Protein AF-Q1W1H0-F1 (afdb_monomer_lite)

InterPro domains:
  IPR000308 14-3-3 protein [PR00305] (8-34)
  IPR000308 14-3-3 protein [PR00305] (35-64)
  IPR000308 14-3-3 protein [PTHR18860] (1-66)
  IPR023409 14-3-3 protein, conserved site [PS00797] (44-63)
  IPR023410 14-3-3 domain [PF00244] (1-62)
  IPR023410 14-3-3 domain [SM00101] (1-75)
  IPR036815 14-3-3 domain superfamily [G3DSA:1.20.190.20] (1-74)
  IPR036815 14-3-3 domain superfamily [SSF48445] (1-69)

Foldseek 3Di:
DVVLLVVLVCCVPPVVNNVVSLVSLVVLLVVLVVCLVVDDPVVNVVSVVSSVSSVVVNVVSVVVVVVVPPDPPPDDDD

Structure (mmCIF, N/CA/C/O backbone):
data_AF-Q1W1H0-F1
#
_entry.id   AF-Q1W1H0-F1
#
loop_
_atom_site.group_PDB
_atom_site.id
_atom_site.type_symbol
_atom_site.label_atom_id
_atom_site.label_alt_id
_atom_site.label_comp_id
_atom_site.label_asym_id
_atom_site.label_entity_id
_atom_site.label_seq_id
_atom_site.pdbx_PDB_ins_code
_atom_site.Cartn_x
_atom_site.Cartn_y
_atom_site.Cartn_z
_atom_site.occupancy
_atom_site.B_iso_or_equiv
_atom_site.auth_seq_id
_atom_site.auth_comp_id
_atom_site.auth_asym_id
_atom_site.auth_atom_id
_atom_site.pdbx_PDB_model_num
ATOM 1 N N . LEU A 1 1 ? 0.211 1.641 -7.126 1.00 87.38 1 LEU A N 1
ATOM 2 C CA . LEU A 1 1 ? 0.743 1.819 -5.753 1.00 87.38 1 LEU A CA 1
ATOM 3 C C . LEU A 1 1 ? 0.146 3.018 -5.021 1.00 87.38 1 LEU A C 1
ATOM 5 O O . LEU A 1 1 ? -0.489 2.799 -4.000 1.00 87.38 1 LEU A O 1
ATOM 9 N N . GLY A 1 2 ? 0.248 4.251 -5.539 1.00 93.50 2 GLY A N 1
ATOM 10 C CA . GLY A 1 2 ? -0.265 5.444 -4.832 1.00 93.50 2 GLY A CA 1
ATOM 11 C C . GLY A 1 2 ? -1.753 5.390 -4.442 1.00 93.50 2 GLY A C 1
ATOM 12 O O . GLY A 1 2 ? -2.119 5.807 -3.349 1.00 93.50 2 GLY A O 1
ATOM 13 N N . LEU A 1 3 ? -2.609 4.795 -5.283 1.00 95.75 3 LEU A N 1
ATOM 14 C CA . LEU A 1 3 ? -4.019 4.575 -4.937 1.00 95.75 3 LEU A CA 1
ATOM 15 C C . LEU A 1 3 ? -4.187 3.643 -3.727 1.00 95.75 3 LEU A C 1
ATOM 17 O O . LEU A 1 3 ? -4.979 3.942 -2.842 1.00 95.75 3 LEU A O 1
ATOM 21 N N . ALA A 1 4 ? -3.438 2.538 -3.679 1.00 96.00 4 ALA A N 1
ATOM 22 C CA . ALA A 1 4 ? -3.505 1.589 -2.571 1.00 96.00 4 ALA A CA 1
ATOM 23 C C . ALA A 1 4 ? -3.002 2.216 -1.2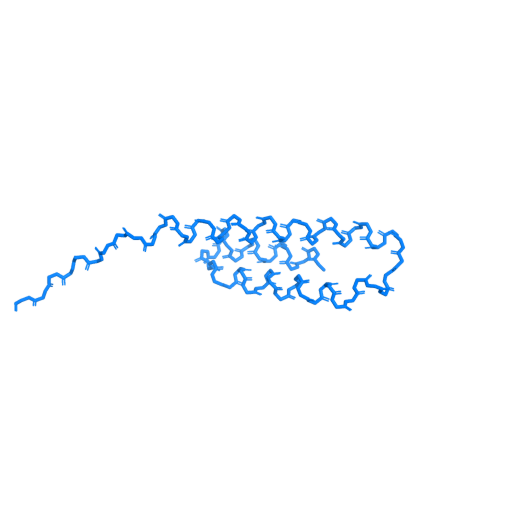65 1.00 96.00 4 ALA A C 1
ATOM 25 O O . ALA A 1 4 ? -3.628 2.021 -0.229 1.00 96.00 4 ALA A O 1
ATOM 26 N N . LEU A 1 5 ? -1.945 3.037 -1.333 1.00 95.56 5 LEU A N 1
ATOM 27 C CA . LEU A 1 5 ? -1.471 3.830 -0.198 1.00 95.56 5 LEU A CA 1
ATOM 28 C C . LEU A 1 5 ? -2.591 4.726 0.344 1.00 95.56 5 LEU A C 1
ATOM 30 O O . LEU A 1 5 ? -2.996 4.564 1.491 1.00 95.56 5 LEU A O 1
ATOM 34 N N . ASN A 1 6 ? -3.165 5.594 -0.491 1.00 96.38 6 ASN A N 1
ATOM 35 C CA . ASN A 1 6 ? -4.223 6.510 -0.054 1.00 96.38 6 ASN A CA 1
ATOM 36 C C . ASN A 1 6 ? -5.461 5.770 0.466 1.00 96.38 6 ASN A C 1
ATOM 38 O O . ASN A 1 6 ? -6.077 6.187 1.443 1.00 96.38 6 ASN A O 1
ATOM 42 N N . PHE A 1 7 ? -5.827 4.658 -0.170 1.00 96.62 7 PHE A N 1
ATOM 43 C CA . PHE A 1 7 ? -6.996 3.889 0.232 1.00 96.62 7 PHE A CA 1
ATOM 44 C C . PHE A 1 7 ? -6.757 3.109 1.534 1.00 96.62 7 PHE A C 1
ATOM 46 O O . PHE A 1 7 ? -7.668 2.997 2.350 1.00 96.62 7 PHE A O 1
ATOM 53 N N . SER A 1 8 ? -5.526 2.650 1.786 1.00 95.94 8 SER A N 1
ATOM 54 C CA . SER A 1 8 ? -5.150 2.048 3.072 1.00 95.94 8 SER A CA 1
ATOM 55 C C . SER A 1 8 ? -5.212 3.067 4.212 1.00 95.94 8 SER A C 1
ATOM 57 O O . SER A 1 8 ? -5.819 2.782 5.240 1.00 95.94 8 SER A O 1
ATOM 59 N N . VAL A 1 9 ? -4.712 4.289 3.993 1.00 95.69 9 VAL A N 1
ATOM 60 C CA . VAL A 1 9 ? -4.823 5.398 4.955 1.00 95.69 9 VAL A CA 1
ATOM 61 C C . VAL A 1 9 ? -6.288 5.747 5.214 1.00 95.69 9 VAL A C 1
ATOM 63 O O . VAL A 1 9 ? -6.689 5.890 6.362 1.00 95.69 9 VAL A O 1
ATOM 66 N N . PHE A 1 10 ? -7.124 5.789 4.173 1.00 96.94 10 PHE A N 1
ATOM 67 C CA . PHE A 1 10 ? -8.563 6.013 4.328 1.00 96.94 10 PHE A CA 1
ATOM 68 C C . PHE A 1 10 ? -9.240 4.945 5.203 1.00 96.94 10 PHE A C 1
ATOM 70 O O . PHE A 1 10 ? -10.043 5.281 6.076 1.00 96.94 10 PHE A O 1
ATOM 77 N N . TYR A 1 11 ? -8.910 3.663 5.008 1.00 96.75 11 TYR A N 1
ATOM 78 C CA . TYR A 1 11 ? -9.426 2.599 5.872 1.00 96.75 11 TYR A CA 1
ATOM 79 C C . TYR A 1 11 ? -8.996 2.769 7.330 1.00 96.75 11 TYR A C 1
ATOM 81 O O . TYR A 1 11 ? -9.815 2.523 8.216 1.00 96.75 11 TYR A O 1
ATOM 89 N N . TYR A 1 12 ? -7.751 3.185 7.570 1.00 95.56 12 TYR A N 1
ATOM 90 C CA . TYR A 1 12 ? -7.215 3.366 8.916 1.00 95.56 12 TYR A CA 1
ATOM 91 C C . TYR A 1 12 ? -7.821 4.598 9.600 1.00 95.56 12 TYR A C 1
ATOM 93 O O . TYR A 1 12 ? -8.499 4.468 10.612 1.00 95.56 12 TYR A O 1
ATOM 101 N N . GLU A 1 13 ? -7.641 5.783 9.012 1.00 94.62 13 GLU A N 1
ATOM 102 C CA . GLU A 1 13 ? -7.948 7.068 9.651 1.00 94.62 13 GLU A CA 1
ATOM 103 C C . GLU A 1 13 ? -9.430 7.449 9.589 1.00 94.62 13 GLU A C 1
ATOM 105 O O . GLU A 1 13 ? -9.940 8.099 10.499 1.00 94.62 13 GLU A O 1
ATOM 110 N N . ILE A 1 14 ? -10.135 7.083 8.512 1.00 96.44 14 ILE A N 1
ATOM 111 C CA . ILE A 1 14 ? -11.510 7.555 8.281 1.00 96.44 14 ILE A CA 1
ATOM 112 C C . ILE A 1 14 ? -12.537 6.484 8.634 1.00 96.44 14 ILE A C 1
ATOM 114 O O . ILE A 1 14 ? -13.565 6.784 9.240 1.00 96.44 14 ILE A O 1
ATOM 118 N N . LEU A 1 15 ? -12.276 5.228 8.263 1.00 94.88 15 LEU A N 1
ATOM 119 C CA . LEU A 1 15 ? -13.193 4.115 8.530 1.00 94.88 15 LEU A CA 1
ATOM 120 C C . LEU A 1 15 ? -12.873 3.340 9.815 1.00 94.88 15 LEU A C 1
ATOM 122 O O . LEU A 1 15 ? -13.581 2.372 10.099 1.00 94.88 15 LEU A O 1
ATOM 126 N N . ASN A 1 16 ? -11.834 3.728 10.569 1.00 93.50 16 ASN A N 1
ATOM 127 C CA . ASN A 1 16 ? -11.378 3.048 11.792 1.00 93.50 16 ASN A CA 1
ATOM 128 C C . ASN A 1 16 ? -11.310 1.518 11.623 1.00 93.50 16 ASN A C 1
ATOM 130 O O . ASN A 1 16 ? -11.748 0.750 12.475 1.00 93.50 16 ASN A O 1
ATOM 134 N N . SER A 1 17 ? -10.830 1.070 10.462 1.00 94.38 17 SER A N 1
ATOM 135 C CA . SER A 1 17 ? -10.770 -0.337 10.062 1.00 94.38 17 SER A CA 1
ATOM 136 C C . SER A 1 17 ? -9.308 -0.759 9.855 1.00 94.38 17 SER A C 1
ATOM 138 O O . SER A 1 17 ? -8.897 -0.998 8.712 1.00 94.38 17 SER A O 1
ATOM 140 N N . PRO A 1 18 ? -8.507 -0.853 10.936 1.00 92.62 18 PRO A N 1
ATOM 141 C CA . PRO A 1 18 ? -7.058 -1.051 10.854 1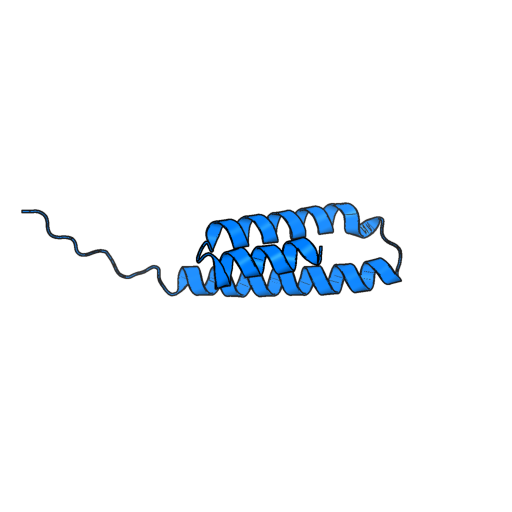.00 92.62 18 PRO A CA 1
ATOM 142 C C . PRO A 1 18 ? -6.675 -2.378 10.192 1.00 92.62 18 PRO A C 1
ATOM 144 O O . PRO A 1 18 ? -5.764 -2.423 9.372 1.00 92.62 18 PRO A O 1
ATOM 147 N N . GLU A 1 19 ? -7.427 -3.450 10.444 1.00 92.81 19 GLU A N 1
ATOM 148 C CA . GLU A 1 19 ? -7.199 -4.761 9.822 1.00 92.81 19 GLU A CA 1
ATOM 149 C C . GLU A 1 19 ? -7.278 -4.694 8.290 1.00 92.81 19 GLU A C 1
ATOM 151 O O . GLU A 1 19 ? -6.417 -5.229 7.591 1.00 92.81 19 GLU A O 1
ATOM 156 N N . LYS A 1 20 ? -8.286 -3.988 7.757 1.00 94.62 20 LYS A N 1
ATOM 157 C CA . LYS A 1 20 ? -8.461 -3.807 6.308 1.00 94.62 20 LYS A CA 1
ATOM 158 C C . LYS A 1 20 ? -7.381 -2.910 5.716 1.00 94.62 20 LYS A C 1
ATOM 160 O O . LYS A 1 20 ? -6.895 -3.203 4.625 1.00 94.62 20 LYS A O 1
ATOM 165 N N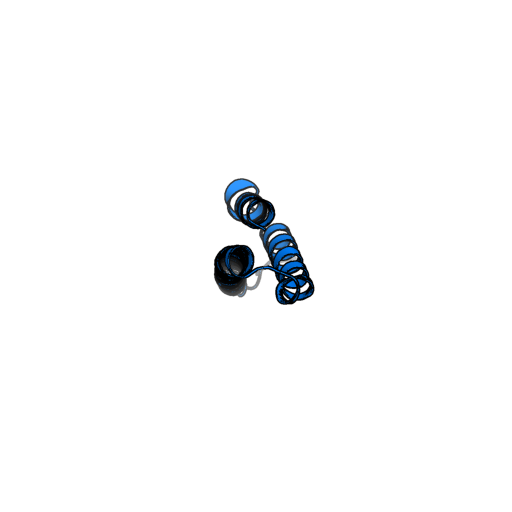 . ALA A 1 21 ? -6.993 -1.850 6.426 1.00 95.19 21 ALA A N 1
ATOM 166 C CA . ALA A 1 21 ? -5.892 -0.982 6.020 1.00 95.19 21 ALA A CA 1
ATOM 167 C C . ALA A 1 21 ? -4.583 -1.773 5.890 1.00 95.19 21 ALA A C 1
ATOM 169 O O . ALA A 1 21 ? -3.938 -1.727 4.840 1.00 95.19 21 ALA A O 1
ATOM 170 N N . CYS A 1 22 ? -4.247 -2.566 6.911 1.00 94.69 22 CYS A N 1
ATOM 171 C CA . CYS A 1 22 ? -3.055 -3.406 6.936 1.00 94.69 22 CYS A CA 1
ATOM 172 C C . CYS A 1 22 ? -3.077 -4.477 5.841 1.00 94.69 22 CYS A C 1
ATOM 174 O O . CYS A 1 22 ? -2.081 -4.656 5.145 1.00 94.69 22 CYS A O 1
ATOM 176 N N . GLN A 1 23 ? -4.206 -5.164 5.637 1.00 95.62 23 GLN A N 1
ATOM 177 C CA . GLN A 1 23 ? -4.343 -6.151 4.559 1.00 95.62 23 GLN A CA 1
ATOM 178 C C . GLN A 1 23 ? -4.129 -5.522 3.180 1.00 95.62 23 GLN A C 1
ATOM 180 O O . GLN A 1 23 ? -3.367 -6.057 2.375 1.00 95.62 23 GLN A O 1
ATOM 185 N N . LEU A 1 24 ? -4.758 -4.373 2.917 1.00 96.81 24 LEU A N 1
ATOM 186 C CA . LEU A 1 24 ? -4.632 -3.676 1.640 1.00 96.81 24 LEU A CA 1
ATOM 187 C C . LEU A 1 24 ? -3.200 -3.183 1.399 1.00 96.81 24 LEU A C 1
ATOM 189 O O . LEU A 1 24 ? -2.662 -3.376 0.309 1.00 96.81 24 LEU A O 1
ATOM 193 N N . ALA A 1 25 ? -2.579 -2.562 2.406 1.00 96.00 25 ALA A N 1
ATOM 194 C CA . ALA A 1 25 ? -1.209 -2.073 2.306 1.00 96.00 25 ALA A CA 1
ATOM 195 C C . ALA A 1 25 ? -0.208 -3.221 2.117 1.00 96.00 25 ALA A C 1
ATOM 197 O O . ALA A 1 25 ? 0.679 -3.115 1.271 1.00 96.00 25 ALA A O 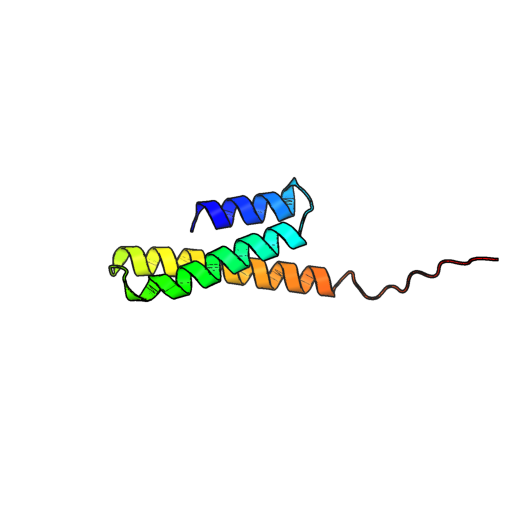1
ATOM 198 N N . LYS A 1 26 ? -0.384 -4.337 2.840 1.00 95.25 26 LYS A N 1
ATOM 199 C CA . LYS A 1 26 ? 0.459 -5.531 2.705 1.00 95.25 26 LYS A CA 1
ATOM 200 C C . LYS A 1 26 ? 0.335 -6.155 1.317 1.00 95.25 26 LYS A C 1
ATOM 202 O O . LYS A 1 26 ? 1.355 -6.410 0.690 1.00 95.25 26 LYS A O 1
ATOM 207 N N . GLN A 1 27 ? -0.887 -6.345 0.816 1.00 96.50 27 GLN A N 1
ATOM 208 C CA . GLN A 1 27 ? -1.105 -6.885 -0.528 1.00 96.50 27 GLN A CA 1
ATOM 209 C C . GLN A 1 27 ? -0.444 -5.999 -1.590 1.00 96.50 27 GLN A C 1
ATOM 211 O O . GLN A 1 27 ? 0.301 -6.491 -2.428 1.00 96.50 27 GLN A O 1
ATOM 216 N N . ALA A 1 28 ? -0.655 -4.681 -1.513 1.00 95.75 28 ALA A N 1
ATOM 217 C CA . ALA A 1 28 ? -0.063 -3.745 -2.461 1.00 95.75 28 ALA A CA 1
ATOM 218 C C . ALA A 1 28 ? 1.471 -3.727 -2.408 1.00 95.75 28 ALA A C 1
ATOM 220 O O . ALA A 1 28 ? 2.105 -3.502 -3.434 1.00 95.75 28 ALA A O 1
ATOM 221 N N . PHE A 1 29 ? 2.061 -3.941 -1.231 1.00 94.56 29 PHE A N 1
ATOM 222 C CA . PHE A 1 29 ? 3.507 -4.046 -1.061 1.00 94.56 29 PHE A CA 1
ATOM 223 C C . PHE A 1 29 ? 4.058 -5.353 -1.651 1.00 94.56 29 PHE A C 1
ATOM 225 O O . PHE A 1 29 ? 5.028 -5.308 -2.404 1.00 94.56 29 PHE A O 1
ATOM 232 N N . ASP A 1 30 ? 3.418 -6.490 -1.364 1.00 95.06 30 ASP A N 1
ATOM 233 C CA . ASP A 1 30 ? 3.814 -7.806 -1.882 1.00 95.06 30 ASP A CA 1
ATOM 234 C C . ASP A 1 30 ? 3.704 -7.856 -3.422 1.00 95.06 30 ASP A C 1
ATOM 236 O O . ASP A 1 30 ? 4.634 -8.301 -4.097 1.00 95.06 30 ASP A O 1
ATOM 240 N N . ASP A 1 31 ? 2.620 -7.312 -3.987 1.00 94.44 31 ASP A N 1
ATOM 241 C CA . ASP A 1 31 ? 2.431 -7.199 -5.441 1.00 94.44 31 ASP A CA 1
ATOM 242 C C . ASP A 1 31 ? 3.484 -6.279 -6.077 1.00 94.44 31 ASP A C 1
ATOM 244 O O . ASP A 1 31 ? 3.997 -6.562 -7.159 1.00 94.44 31 ASP A O 1
ATOM 248 N N . ALA A 1 32 ? 3.844 -5.183 -5.397 1.00 92.69 32 ALA A N 1
ATOM 249 C CA . ALA A 1 32 ? 4.886 -4.279 -5.872 1.00 92.69 32 ALA A CA 1
ATOM 250 C C . ALA A 1 32 ? 6.250 -4.966 -5.942 1.00 92.69 32 ALA A C 1
ATOM 252 O O . ALA A 1 32 ? 6.972 -4.752 -6.909 1.00 92.69 32 ALA A O 1
ATOM 253 N N . ILE A 1 33 ? 6.595 -5.789 -4.942 1.00 92.69 33 ILE A N 1
ATOM 254 C CA . ILE A 1 33 ? 7.844 -6.564 -4.928 1.00 92.69 33 ILE A CA 1
ATOM 255 C C . ILE A 1 33 ? 7.902 -7.506 -6.130 1.00 92.69 33 ILE A C 1
ATOM 257 O O . ILE A 1 33 ? 8.946 -7.595 -6.771 1.00 92.69 33 ILE A O 1
ATOM 261 N N . ALA A 1 34 ? 6.798 -8.190 -6.444 1.00 93.75 34 ALA A N 1
ATOM 262 C CA . ALA A 1 34 ? 6.754 -9.165 -7.533 1.00 93.75 34 ALA A CA 1
ATOM 263 C C . ALA A 1 34 ? 7.020 -8.542 -8.915 1.00 93.75 34 ALA A C 1
ATOM 265 O O . ALA A 1 34 ? 7.605 -9.188 -9.781 1.00 93.75 34 ALA A O 1
ATOM 266 N N . GLU A 1 35 ? 6.615 -7.288 -9.112 1.00 91.00 35 GLU A N 1
ATOM 267 C CA . GLU A 1 35 ? 6.734 -6.575 -10.389 1.00 91.00 35 GLU A CA 1
ATOM 268 C C . GLU A 1 35 ? 7.956 -5.633 -10.443 1.00 91.00 35 GLU A C 1
ATOM 270 O O . GLU A 1 35 ? 8.288 -5.117 -11.513 1.00 91.00 35 GLU A O 1
ATOM 275 N N . LEU A 1 36 ? 8.646 -5.406 -9.315 1.00 89.94 36 LEU A N 1
ATOM 276 C CA . LEU A 1 36 ? 9.665 -4.358 -9.161 1.00 89.94 36 LEU A CA 1
ATOM 277 C C . LEU A 1 36 ? 10.836 -4.498 -10.146 1.00 89.94 36 LEU A C 1
ATOM 279 O O . LEU A 1 36 ? 11.301 -3.499 -10.696 1.00 89.94 36 LEU A O 1
ATOM 283 N N . ASP A 1 37 ? 11.268 -5.733 -10.407 1.00 89.25 37 ASP A N 1
ATOM 284 C CA . ASP A 1 37 ? 12.401 -6.052 -11.289 1.00 89.25 37 ASP A CA 1
ATOM 285 C C . ASP A 1 37 ? 12.110 -5.787 -12.778 1.00 89.25 37 ASP A C 1
ATOM 287 O O . ASP A 1 37 ? 13.019 -5.806 -13.610 1.00 89.25 37 ASP A O 1
ATOM 291 N N . THR A 1 38 ? 10.847 -5.537 -13.135 1.00 88.50 38 THR A N 1
ATOM 292 C CA . THR A 1 38 ? 10.417 -5.302 -14.523 1.00 88.50 38 THR A CA 1
ATOM 293 C C . THR A 1 38 ? 10.345 -3.818 -14.894 1.00 88.50 38 THR A C 1
ATOM 295 O O . THR A 1 38 ? 10.135 -3.472 -16.060 1.00 88.50 38 THR A O 1
ATOM 298 N N . LEU A 1 39 ? 10.515 -2.924 -13.915 1.00 89.00 39 LEU A N 1
ATOM 299 C CA . LEU A 1 39 ? 10.322 -1.489 -14.088 1.00 89.00 39 LEU A CA 1
ATOM 300 C C . LEU A 1 39 ? 11.548 -0.794 -14.695 1.00 89.00 39 LEU A C 1
ATOM 302 O O . LEU A 1 39 ? 12.696 -1.186 -14.503 1.00 89.00 39 LEU A O 1
ATOM 306 N N . ASN A 1 40 ? 11.295 0.309 -15.403 1.00 90.31 40 ASN A N 1
ATOM 307 C CA . ASN A 1 40 ? 12.348 1.239 -15.818 1.00 90.31 40 ASN A CA 1
ATOM 308 C C . ASN A 1 40 ? 12.856 2.077 -14.627 1.00 90.31 40 ASN A C 1
ATOM 310 O O . ASN A 1 40 ? 12.181 2.180 -13.606 1.00 90.31 40 ASN A O 1
ATOM 314 N N . GLU A 1 41 ? 14.025 2.709 -14.770 1.00 87.31 41 GLU A N 1
ATOM 315 C CA . GLU A 1 41 ? 14.709 3.416 -13.674 1.00 87.31 41 GLU A CA 1
ATOM 316 C C . GLU A 1 41 ? 13.857 4.515 -13.009 1.00 87.31 41 GLU A C 1
ATOM 318 O O . GLU A 1 41 ? 13.847 4.627 -11.781 1.00 87.31 41 GLU A O 1
ATOM 323 N N . ASP A 1 42 ? 13.114 5.299 -13.793 1.00 86.31 42 ASP A N 1
ATOM 324 C CA . ASP A 1 42 ? 12.265 6.374 -13.265 1.00 86.31 42 ASP A CA 1
ATOM 325 C C . ASP A 1 42 ? 11.075 5.801 -12.481 1.00 86.31 42 ASP A C 1
ATOM 327 O O . ASP A 1 42 ? 10.814 6.193 -11.343 1.00 86.31 42 ASP A O 1
ATOM 331 N N . SER A 1 43 ? 10.411 4.786 -13.039 1.00 90.31 43 SER A N 1
ATOM 332 C CA . SER A 1 43 ? 9.292 4.100 -12.380 1.00 90.31 43 SER A CA 1
ATOM 333 C C . SER A 1 43 ? 9.746 3.308 -11.153 1.00 90.31 43 SER A C 1
ATOM 335 O O . SER A 1 43 ? 8.978 3.159 -10.204 1.00 90.31 43 SER A O 1
ATOM 337 N N . TYR A 1 44 ? 10.985 2.813 -11.148 1.00 90.81 44 TYR A N 1
ATOM 338 C CA . TYR A 1 44 ? 11.593 2.112 -10.021 1.00 90.81 44 TYR A CA 1
ATOM 339 C C . TYR A 1 44 ? 11.805 3.059 -8.834 1.00 90.81 44 TYR A C 1
ATOM 341 O O . TYR A 1 44 ? 11.437 2.726 -7.707 1.00 90.81 44 TYR A O 1
ATOM 349 N N . LYS A 1 45 ? 12.335 4.269 -9.068 1.00 91.62 45 LYS A N 1
ATOM 350 C CA . LYS A 1 45 ? 12.507 5.292 -8.017 1.00 91.62 45 LYS A CA 1
ATOM 351 C C . LYS A 1 45 ? 11.169 5.701 -7.396 1.00 91.62 45 LYS A C 1
ATOM 353 O O . LYS A 1 45 ? 11.040 5.709 -6.174 1.00 91.62 45 LYS A O 1
ATOM 358 N N . ASP A 1 46 ? 10.157 5.957 -8.221 1.00 93.12 46 ASP A N 1
ATOM 359 C CA . ASP A 1 46 ? 8.829 6.337 -7.727 1.00 93.12 46 ASP A CA 1
ATOM 360 C C . ASP A 1 46 ? 8.140 5.181 -6.987 1.00 93.12 46 ASP A C 1
ATOM 362 O O . ASP A 1 46 ? 7.555 5.368 -5.916 1.00 93.12 46 ASP A O 1
ATOM 366 N N . SER A 1 47 ? 8.237 3.959 -7.519 1.00 93.38 47 SER A N 1
ATOM 367 C CA . SER A 1 47 ? 7.624 2.779 -6.900 1.00 93.38 47 SER A CA 1
ATOM 368 C C . SER A 1 47 ? 8.283 2.438 -5.569 1.00 93.38 47 SER A C 1
ATOM 370 O O . SER A 1 47 ? 7.572 2.209 -4.592 1.00 93.38 47 SER A O 1
ATOM 372 N N . THR A 1 48 ? 9.616 2.483 -5.486 1.00 94.19 48 THR A N 1
ATOM 373 C CA . THR A 1 48 ? 10.345 2.248 -4.229 1.00 94.19 48 THR A CA 1
ATOM 374 C C . THR A 1 48 ? 10.017 3.290 -3.164 1.00 94.19 48 THR A C 1
ATOM 376 O O . THR A 1 48 ? 9.841 2.922 -2.003 1.00 94.19 48 THR A O 1
ATOM 379 N N . LEU A 1 49 ? 9.838 4.563 -3.536 1.00 95.12 49 LEU A N 1
ATOM 380 C CA . LEU A 1 49 ? 9.385 5.597 -2.603 1.00 95.12 49 LEU A CA 1
ATOM 381 C C . LEU A 1 49 ? 7.984 5.293 -2.050 1.00 95.12 49 LEU A C 1
ATOM 383 O O . LEU A 1 49 ? 7.763 5.364 -0.843 1.00 95.12 49 LEU A O 1
ATOM 387 N N . ILE A 1 50 ? 7.033 4.915 -2.907 1.00 95.25 50 ILE A N 1
ATOM 388 C CA . ILE A 1 50 ? 5.669 4.600 -2.459 1.00 95.25 50 ILE A CA 1
ATOM 389 C C . ILE A 1 50 ? 5.642 3.312 -1.617 1.00 95.25 50 ILE A C 1
ATOM 391 O O . ILE A 1 50 ? 4.922 3.244 -0.621 1.00 95.25 50 ILE A O 1
ATOM 395 N N . MET A 1 51 ? 6.437 2.301 -1.972 1.00 96.12 51 MET A N 1
ATOM 396 C CA . MET A 1 51 ? 6.592 1.074 -1.180 1.00 96.12 51 MET A CA 1
ATOM 397 C C . MET A 1 51 ? 7.184 1.354 0.201 1.00 96.12 51 MET A C 1
ATOM 399 O O . MET A 1 51 ? 6.744 0.765 1.186 1.00 96.12 51 MET A O 1
ATOM 403 N N . GLN A 1 52 ? 8.149 2.271 0.284 1.00 96.19 52 GLN A N 1
ATOM 404 C CA . GLN A 1 52 ? 8.727 2.709 1.550 1.00 96.19 52 GLN A CA 1
ATOM 405 C C . GLN A 1 52 ? 7.655 3.319 2.462 1.00 96.19 52 GLN A C 1
ATOM 407 O O . GLN A 1 52 ? 7.558 2.930 3.622 1.00 96.19 52 GLN A O 1
ATOM 412 N N . LEU A 1 53 ? 6.796 4.188 1.920 1.00 96.62 53 LEU A N 1
ATOM 413 C CA . LEU A 1 53 ? 5.677 4.773 2.666 1.00 96.62 53 LEU A CA 1
ATOM 414 C C . LEU A 1 53 ? 4.659 3.716 3.125 1.00 96.62 53 LEU A C 1
ATOM 416 O O . LEU A 1 53 ? 4.193 3.769 4.259 1.00 96.62 53 LEU A O 1
ATOM 420 N N . LEU A 1 54 ? 4.341 2.727 2.280 1.00 95.38 54 LEU A N 1
ATOM 421 C CA . LEU A 1 54 ? 3.480 1.600 2.668 1.00 95.38 54 LEU A CA 1
ATOM 422 C C . LEU A 1 54 ? 4.075 0.805 3.839 1.00 95.38 54 LEU A C 1
ATOM 424 O O . LEU A 1 54 ? 3.356 0.465 4.777 1.00 95.38 54 LEU A O 1
ATOM 428 N N . ARG A 1 55 ? 5.385 0.532 3.808 1.00 95.75 55 ARG A N 1
ATOM 429 C CA . ARG A 1 55 ? 6.096 -0.167 4.889 1.00 95.75 55 ARG A CA 1
ATOM 430 C C . ARG A 1 55 ? 6.085 0.627 6.193 1.00 95.75 55 ARG A C 1
ATOM 432 O O . ARG A 1 55 ? 5.888 0.044 7.259 1.00 95.75 55 ARG A O 1
ATOM 439 N N . ASP A 1 56 ? 6.304 1.934 6.107 1.00 96.44 56 ASP A N 1
ATOM 440 C CA . ASP A 1 56 ? 6.354 2.810 7.277 1.00 96.44 56 ASP A CA 1
ATOM 441 C C . ASP A 1 56 ? 4.970 2.900 7.936 1.00 96.44 56 ASP A C 1
ATOM 443 O O . ASP A 1 56 ? 4.857 2.709 9.147 1.00 96.44 56 ASP A O 1
ATOM 447 N N . ASN A 1 57 ? 3.911 3.038 7.130 1.00 93.81 57 ASN A N 1
ATOM 448 C CA . ASN A 1 57 ? 2.527 2.977 7.599 1.00 93.81 57 ASN A CA 1
ATOM 449 C C . ASN A 1 57 ? 2.199 1.634 8.266 1.00 93.81 57 ASN A C 1
ATOM 451 O O . ASN A 1 57 ? 1.670 1.614 9.372 1.00 93.81 57 ASN A O 1
ATOM 455 N N . LEU A 1 58 ? 2.555 0.508 7.637 1.00 94.12 58 LEU A N 1
ATOM 456 C CA . LEU A 1 58 ? 2.341 -0.820 8.221 1.00 94.12 58 LEU A CA 1
ATOM 457 C C . LEU A 1 58 ? 3.041 -0.968 9.574 1.00 94.12 58 LEU A C 1
ATOM 459 O O . LEU A 1 58 ? 2.435 -1.466 10.516 1.00 94.12 58 LEU A O 1
ATOM 463 N N . THR A 1 59 ? 4.290 -0.513 9.680 1.00 94.62 59 THR A N 1
ATOM 464 C CA . THR A 1 59 ? 5.069 -0.590 10.925 1.00 94.62 59 THR A CA 1
ATOM 465 C C . THR A 1 59 ? 4.400 0.211 12.040 1.00 94.62 59 THR A C 1
ATOM 467 O O . THR A 1 59 ? 4.244 -0.301 13.152 1.00 94.62 59 THR A O 1
ATOM 470 N N . LEU A 1 60 ? 3.956 1.434 11.730 1.00 93.62 60 LEU A N 1
ATOM 471 C CA . LEU A 1 60 ? 3.224 2.295 12.657 1.00 93.62 60 LEU A CA 1
ATOM 472 C C . LEU A 1 60 ? 1.946 1.606 13.150 1.00 93.62 60 LEU A C 1
ATOM 474 O O . LEU A 1 60 ? 1.777 1.410 14.348 1.00 93.62 60 LEU A O 1
ATOM 478 N N . TRP A 1 61 ? 1.101 1.141 12.230 1.00 92.88 61 TRP A N 1
ATOM 479 C CA . TRP A 1 61 ? -0.187 0.528 12.560 1.00 92.88 61 TRP A CA 1
ATOM 480 C C . TRP A 1 61 ? -0.049 -0.784 13.334 1.00 92.88 61 TRP A C 1
ATOM 482 O O . TRP A 1 61 ? -0.850 -1.073 14.218 1.00 92.88 61 TRP A O 1
ATOM 492 N N . THR A 1 62 ? 0.979 -1.587 13.040 1.00 87.44 62 THR A N 1
ATOM 493 C CA . THR A 1 62 ? 1.260 -2.800 13.825 1.00 87.44 62 THR A CA 1
ATOM 494 C C . THR A 1 62 ? 1.783 -2.496 15.224 1.00 87.44 62 THR A C 1
ATOM 496 O O . THR A 1 62 ? 1.562 -3.297 16.129 1.00 87.44 62 THR A O 1
ATOM 499 N N . SER A 1 63 ? 2.447 -1.351 15.408 1.00 88.38 63 SER A N 1
ATOM 500 C CA . SER A 1 63 ? 2.920 -0.903 16.721 1.00 88.38 63 SER A CA 1
ATOM 501 C C . SER A 1 63 ? 1.763 -0.357 17.561 1.00 88.38 63 SER A C 1
ATOM 503 O O . SER A 1 63 ? 1.656 -0.712 18.731 1.00 88.38 63 SER A O 1
ATOM 505 N N . ASP A 1 64 ? 0.857 0.419 16.956 1.00 80.38 64 ASP A N 1
ATOM 506 C CA . ASP A 1 64 ? -0.377 0.897 17.601 1.00 80.38 64 ASP A CA 1
ATOM 507 C C . ASP A 1 64 ? -1.258 -0.282 18.044 1.00 80.38 64 ASP A C 1
ATOM 509 O O . ASP A 1 64 ? -1.710 -0.338 19.185 1.00 80.38 64 ASP A O 1
ATOM 513 N N . ALA A 1 65 ? -1.424 -1.291 17.180 1.00 69.56 65 ALA A N 1
ATOM 514 C CA . ALA A 1 65 ? -2.191 -2.497 17.497 1.00 69.56 65 ALA A CA 1
ATOM 515 C C . ALA A 1 65 ? -1.576 -3.348 18.628 1.00 69.56 65 ALA A C 1
ATOM 517 O O . ALA A 1 65 ? -2.288 -4.117 19.269 1.00 69.56 65 ALA A O 1
ATOM 518 N N . GLN A 1 66 ? -0.266 -3.230 18.876 1.00 61.69 66 GLN A N 1
ATOM 519 C CA . GLN A 1 66 ? 0.409 -3.861 20.017 1.00 61.69 66 GLN A CA 1
ATOM 520 C C . GLN A 1 66 ? 0.363 -3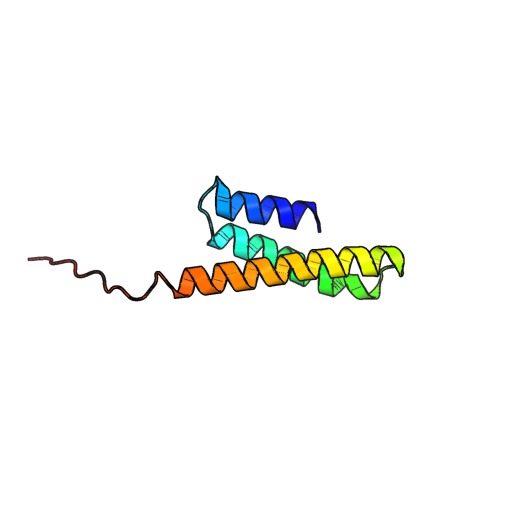.007 21.293 1.00 61.69 66 GLN A C 1
ATOM 522 O O . GLN A 1 66 ? 0.566 -3.550 22.377 1.00 61.69 66 GLN A O 1
ATOM 527 N N . GLY A 1 67 ? 0.096 -1.702 21.182 1.00 53.34 67 GLY A N 1
ATOM 528 C CA . GLY A 1 67 ? 0.016 -0.772 22.311 1.00 53.34 67 GLY A CA 1
ATOM 529 C C . GLY A 1 67 ? -1.324 -0.780 23.054 1.00 53.34 67 GLY A C 1
ATOM 530 O O . GLY A 1 67 ? -1.334 -0.505 24.248 1.00 53.34 67 GLY A O 1
ATOM 531 N N . ASP A 1 68 ? -2.418 -1.156 22.384 1.00 49.72 68 ASP A N 1
ATOM 532 C CA . ASP A 1 68 ? -3.792 -1.146 22.930 1.00 49.72 68 ASP A CA 1
ATOM 533 C C . ASP A 1 68 ? -4.322 -2.550 23.322 1.00 49.72 68 ASP A C 1
ATOM 535 O O . ASP A 1 68 ? -5.523 -2.753 23.500 1.00 49.72 68 ASP A O 1
ATOM 539 N N . GLY A 1 69 ? -3.438 -3.552 23.434 1.00 46.53 69 GLY A N 1
ATOM 540 C CA . GLY A 1 69 ? -3.811 -4.975 23.454 1.00 46.53 69 GLY A CA 1
ATOM 541 C C . GLY A 1 69 ? -3.475 -5.799 24.702 1.00 46.53 69 GLY A C 1
ATOM 542 O O . GLY A 1 69 ? -3.576 -7.020 24.617 1.00 46.53 69 GLY A O 1
ATOM 543 N N . ASP A 1 70 ? -3.092 -5.194 25.831 1.00 43.31 70 ASP A N 1
ATOM 544 C CA . ASP A 1 70 ? -2.911 -5.919 27.107 1.00 43.31 70 ASP A CA 1
ATOM 545 C C . ASP A 1 70 ? -3.554 -5.161 28.285 1.00 43.31 70 ASP A C 1
ATOM 547 O O . ASP A 1 70 ? -2.926 -4.862 29.296 1.00 43.31 70 ASP A O 1
ATOM 551 N N . GLU A 1 71 ? -4.843 -4.838 28.158 1.00 40.50 71 GLU A N 1
ATOM 552 C CA . GLU A 1 71 ? -5.730 -4.766 29.323 1.00 40.50 71 GLU A CA 1
ATOM 553 C C . GLU A 1 71 ? -6.640 -6.003 29.276 1.00 40.50 71 GLU A C 1
ATOM 555 O O . GLU A 1 71 ? -7.423 -6.157 28.331 1.00 40.50 71 GLU A O 1
ATOM 560 N N . PRO A 1 72 ? -6.533 -6.939 30.240 1.00 41.34 72 PRO A N 1
ATOM 561 C CA . PRO A 1 72 ? -7.458 -8.053 30.308 1.00 41.34 72 PRO A CA 1
ATOM 562 C C . PRO A 1 72 ? -8.850 -7.477 30.560 1.00 41.34 72 PRO A C 1
ATOM 564 O O . PRO A 1 72 ? -9.057 -6.706 31.495 1.00 41.34 72 PRO A O 1
ATOM 567 N N . ALA A 1 73 ? -9.813 -7.867 29.728 1.00 42.44 73 ALA A N 1
ATOM 568 C CA . ALA A 1 73 ? -11.220 -7.643 30.003 1.00 42.44 73 ALA A CA 1
ATOM 569 C C . ALA A 1 73 ? -11.594 -8.392 31.295 1.00 42.44 73 ALA A C 1
ATOM 571 O O . ALA A 1 73 ? -11.984 -9.561 31.264 1.00 42.44 73 ALA A O 1
ATOM 572 N N . GLU A 1 74 ? -11.456 -7.727 32.442 1.00 47.59 74 GLU A N 1
ATOM 573 C CA . GLU A 1 74 ? -12.180 -8.084 33.654 1.00 47.59 74 GLU A CA 1
ATOM 574 C C . GLU A 1 74 ? -13.672 -7.889 33.361 1.00 47.59 74 GLU A C 1
ATOM 576 O O . GLU A 1 74 ? -14.196 -6.779 33.313 1.00 47.59 74 GLU A O 1
ATOM 581 N N . GLY A 1 75 ? -14.338 -9.005 33.074 1.00 42.62 75 GLY A N 1
ATOM 582 C CA . GLY A 1 75 ? -15.768 -9.092 32.823 1.00 42.62 75 GLY A CA 1
ATOM 583 C C . GLY A 1 75 ? -16.376 -10.168 33.705 1.00 42.62 75 GLY A C 1
ATOM 584 O O . GLY A 1 75 ? -16.532 -11.316 33.285 1.00 42.62 75 GLY A O 1
ATOM 585 N N . GLU A 1 76 ? -16.682 -9.765 34.936 1.00 47.12 76 GLU A N 1
ATOM 586 C CA . GLU A 1 76 ? -17.569 -10.419 35.895 1.00 47.12 76 GLU A CA 1
ATOM 587 C C . GLU A 1 76 ? -18.758 -11.114 35.215 1.00 47.12 76 GLU A C 1
ATOM 589 O O . GLU A 1 76 ? -19.506 -10.485 34.472 1.00 47.12 76 GLU A O 1
ATOM 594 N N . ASN A 1 77 ? -18.979 -12.394 35.526 1.00 45.47 77 ASN A N 1
ATOM 595 C CA . ASN A 1 77 ? -20.255 -13.067 35.293 1.00 45.47 77 ASN A CA 1
ATOM 59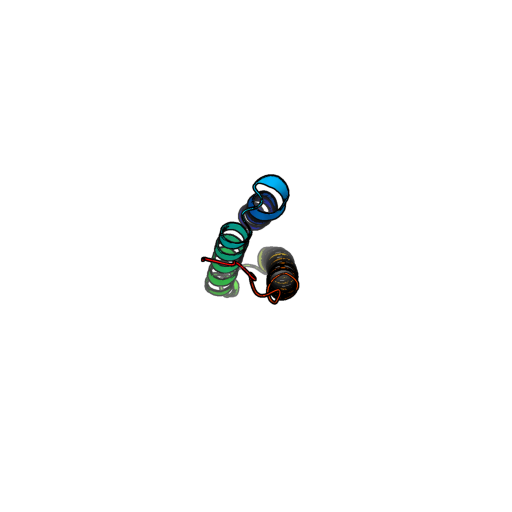6 C C . ASN A 1 77 ? -20.547 -14.041 36.449 1.00 45.47 77 ASN A C 1
ATOM 598 O O . ASN A 1 77 ? -20.146 -15.201 36.405 1.00 45.47 77 ASN A O 1
ATOM 602 N N . ASN A 1 78 ? -21.253 -13.495 37.447 1.00 44.53 78 ASN A N 1
ATOM 603 C CA . ASN A 1 78 ? -22.158 -14.116 38.430 1.00 44.53 78 ASN A CA 1
ATOM 604 C C . ASN A 1 78 ? -21.679 -15.328 39.253 1.00 44.53 78 ASN A C 1
ATOM 606 O O . ASN A 1 78 ? -21.942 -16.482 38.841 1.00 44.53 78 ASN A O 1
#

Secondary structure (DSSP, 8-state):
-HHHHHHHHIIIIIT--HHHHHHHHHHHHHHHHHHGGGS-HHHHHHHHHHHHHHHHHHHHHHHHHHHS----------

Radius of gyration: 16.51 Å; chains: 1; bounding box: 37×22×54 Å

Organism: Artemia franciscana (NCBI:txid6661)

pLDDT: mean 85.36, std 17.91, range [40.5, 96.94]

Sequence (78 aa):
LGLALNFSVFYYEILNSPEKACQLAKQAFDDAIAELDTLNEDSYKDSTLIMQLLRDNLTLWTSDAQGDGDEPAEGENN